Protein AF-A0A4V1K544-F1 (afdb_monomer)

Nearest PDB structures (foldseek):
  9jom-assembly1_A  TM=7.318E-01  e=1.003E+00  Wenyingzhuangia fucanilytica
  8rg5-assembly1_B  TM=7.050E-01  e=1.130E+00  Stieleria marina
  8rg5-assembly1_A  TM=7.066E-01  e=1.199E+00  Stieleria marina
  1xip-assembly1_A  TM=5.332E-01  e=6.613E-01  Saccharomyces cerevisiae
  5o51-assembly1_A  TM=4.362E-01  e=3.238E-01  Aspergillus fumigatus Af293

Solvent-accessible surface area (backbone atoms only — not comparable to full-atom values): 5604 Å² total; per-residue (Å²): 143,79,67,84,60,57,59,62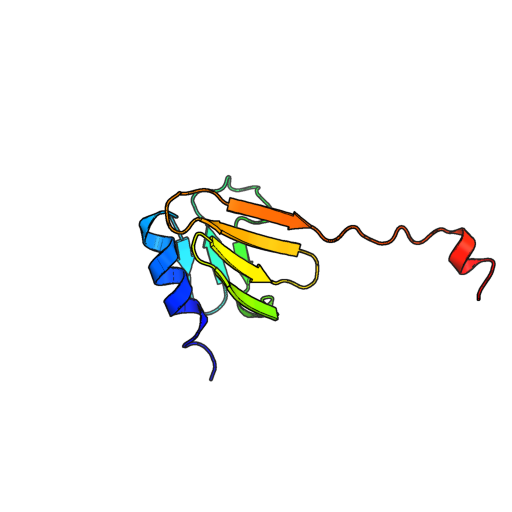,56,47,60,56,34,50,79,42,37,54,63,50,71,65,99,55,37,39,35,39,69,81,46,58,92,85,43,84,79,23,55,49,49,59,86,57,52,77,46,76,47,83,55,99,59,33,41,33,44,32,40,95,56,34,34,43,36,37,30,56,89,37,69,52,74,46,77,49,70,60,78,77,77,77,79,51,73,61,60,77,74,58,80,126

Sequence (92 aa):
MAELGIDGYLSILTEHHHIVSDDMEVVVEDLEEFNPFRMFLKRSIYGILEFDRVIAFVFRSHILFFGKDSNQLRVHIKPEKKQSFLGKLFGH

Structure (mmCIF, N/CA/C/O backbone):
data_AF-A0A4V1K544-F1
#
_entry.id   AF-A0A4V1K544-F1
#
loop_
_atom_site.group_PDB
_atom_site.id
_atom_site.type_symbol
_atom_site.label_atom_id
_atom_site.label_alt_id
_atom_site.label_comp_id
_atom_site.label_asym_id
_atom_site.label_entity_id
_atom_site.label_seq_id
_atom_site.pdbx_PDB_ins_code
_atom_site.Cartn_x
_atom_site.Cartn_y
_atom_site.Cartn_z
_atom_site.occupancy
_atom_site.B_iso_or_equiv
_atom_site.auth_seq_id
_atom_site.auth_comp_id
_atom_site.auth_asym_id
_atom_site.auth_atom_id
_atom_site.pdbx_PDB_model_num
ATOM 1 N N . MET A 1 1 ? 12.057 -16.880 -2.463 1.00 39.19 1 MET A N 1
ATOM 2 C CA . MET A 1 1 ? 11.232 -17.207 -3.646 1.00 39.19 1 MET A CA 1
ATOM 3 C C . MET A 1 1 ? 9.747 -17.125 -3.297 1.00 39.19 1 MET A C 1
ATOM 5 O O . MET A 1 1 ? 9.074 -18.140 -3.208 1.00 39.19 1 MET A O 1
ATOM 9 N N . ALA A 1 2 ? 9.254 -15.911 -3.063 1.00 40.69 2 ALA A N 1
ATOM 10 C CA . ALA A 1 2 ? 7.824 -15.593 -3.011 1.00 40.69 2 ALA A CA 1
ATOM 11 C C . ALA A 1 2 ? 7.653 -14.130 -3.456 1.00 40.69 2 ALA A C 1
ATOM 13 O O . ALA A 1 2 ? 7.061 -13.315 -2.766 1.00 40.69 2 ALA A O 1
ATOM 14 N N . GLU A 1 3 ? 8.295 -13.788 -4.571 1.00 50.91 3 GLU A N 1
ATOM 15 C CA . GLU A 1 3 ? 8.174 -12.479 -5.225 1.00 50.91 3 GLU A CA 1
ATOM 16 C C . GLU A 1 3 ? 6.945 -12.464 -6.154 1.00 50.91 3 GLU A C 1
ATOM 18 O O . GLU A 1 3 ? 6.215 -11.487 -6.224 1.00 50.91 3 GLU A O 1
ATOM 23 N N . LEU A 1 4 ? 6.604 -13.639 -6.703 1.00 54.84 4 LEU A N 1
ATOM 24 C CA . LEU A 1 4 ? 5.499 -13.913 -7.634 1.00 54.84 4 LEU A CA 1
ATOM 25 C C . LEU A 1 4 ? 4.075 -13.593 -7.130 1.00 54.84 4 LEU A C 1
ATOM 27 O O . LEU A 1 4 ? 3.127 -13.739 -7.892 1.00 54.84 4 LEU A O 1
ATOM 31 N N . GLY A 1 5 ? 3.893 -13.208 -5.864 1.00 79.44 5 GLY A N 1
ATOM 32 C CA . GLY A 1 5 ? 2.565 -12.947 -5.302 1.00 79.44 5 GLY A CA 1
ATOM 33 C C . GLY A 1 5 ? 2.130 -11.489 -5.408 1.00 79.44 5 GLY A C 1
ATOM 34 O O . GLY A 1 5 ? 0.993 -11.215 -5.776 1.00 79.44 5 GLY A O 1
ATOM 35 N N . ILE A 1 6 ? 3.016 -10.551 -5.062 1.00 89.44 6 ILE A N 1
ATOM 36 C CA . ILE A 1 6 ? 2.626 -9.148 -4.894 1.00 89.44 6 ILE A CA 1
ATOM 37 C C . ILE A 1 6 ? 2.403 -8.446 -6.232 1.00 89.44 6 ILE A C 1
ATOM 39 O O . ILE A 1 6 ? 1.415 -7.732 -6.372 1.00 89.44 6 ILE A O 1
ATOM 43 N N . ASP A 1 7 ? 3.260 -8.705 -7.219 1.00 90.38 7 ASP A N 1
ATOM 44 C CA . ASP A 1 7 ? 3.216 -8.015 -8.511 1.00 90.38 7 ASP A CA 1
ATOM 45 C C . ASP A 1 7 ? 1.90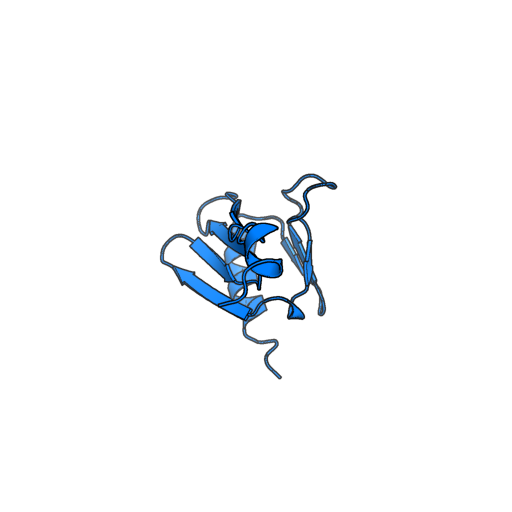2 -8.285 -9.259 1.00 90.38 7 ASP A C 1
ATOM 47 O O . ASP A 1 7 ? 1.366 -7.392 -9.911 1.00 90.38 7 ASP A O 1
ATOM 51 N N . GLY A 1 8 ? 1.319 -9.479 -9.087 1.00 92.38 8 GLY A N 1
ATOM 52 C CA . GLY A 1 8 ? -0.010 -9.802 -9.614 1.00 92.38 8 GLY A CA 1
ATOM 53 C C . GLY A 1 8 ? -1.095 -8.882 -9.050 1.00 92.38 8 GLY A C 1
ATOM 54 O O . GLY A 1 8 ? -1.875 -8.309 -9.807 1.00 92.38 8 GLY A O 1
ATOM 55 N N . TYR A 1 9 ? -1.102 -8.652 -7.736 1.00 94.25 9 TYR A N 1
ATOM 56 C CA . TYR A 1 9 ? -2.043 -7.716 -7.116 1.00 94.25 9 TYR A CA 1
ATOM 57 C C . TYR A 1 9 ? -1.763 -6.264 -7.506 1.00 94.25 9 TYR A C 1
ATOM 59 O O . TYR A 1 9 ? -2.702 -5.510 -7.746 1.00 94.25 9 TYR A O 1
ATOM 67 N N . LEU A 1 10 ? -0.489 -5.867 -7.597 1.00 94.44 10 LEU A N 1
ATOM 68 C CA . LEU A 1 10 ? -0.122 -4.514 -8.020 1.00 94.44 10 LEU A CA 1
ATOM 69 C C . LEU A 1 10 ? -0.578 -4.236 -9.453 1.00 94.44 10 LEU A C 1
ATOM 71 O O . LEU A 1 10 ? -1.101 -3.157 -9.698 1.00 94.44 10 LEU A O 1
ATOM 75 N N . SER A 1 11 ? -0.480 -5.217 -10.357 1.00 93.75 11 SER A N 1
ATOM 76 C CA . SER A 1 11 ? -0.936 -5.064 -11.744 1.00 93.75 11 SER A CA 1
ATOM 77 C C . SER A 1 11 ? -2.429 -4.727 -11.852 1.00 93.75 11 SER A C 1
ATOM 79 O O . SER A 1 11 ? -2.809 -3.884 -12.661 1.00 93.75 11 SER A O 1
ATOM 81 N N . ILE A 1 12 ? -3.264 -5.302 -10.979 1.00 94.50 12 ILE A N 1
ATOM 82 C CA . ILE A 1 12 ? -4.698 -4.985 -10.896 1.00 94.50 12 ILE A CA 1
ATOM 83 C C . ILE A 1 12 ? -4.895 -3.550 -10.392 1.00 94.50 12 ILE A C 1
ATOM 85 O O . ILE A 1 12 ? -5.734 -2.807 -10.890 1.00 94.50 12 ILE A O 1
ATOM 89 N N . LEU A 1 13 ? -4.118 -3.139 -9.389 1.00 95.50 13 LEU A N 1
ATOM 90 C CA . LEU A 1 13 ? -4.264 -1.824 -8.765 1.00 95.50 13 LEU A CA 1
ATOM 91 C C . LEU A 1 13 ? -3.745 -0.684 -9.641 1.00 95.50 13 LEU A C 1
ATOM 93 O O . LEU A 1 13 ? -4.295 0.413 -9.576 1.00 95.50 13 LEU A O 1
ATOM 97 N N . THR A 1 14 ? -2.745 -0.931 -10.489 1.00 95.31 14 THR A N 1
ATOM 98 C CA . THR A 1 14 ? -2.180 0.090 -11.385 1.00 95.31 14 THR A CA 1
ATOM 99 C C . THR A 1 14 ? -3.159 0.609 -12.441 1.00 95.31 14 THR A C 1
ATOM 101 O O . THR A 1 14 ? -2.900 1.647 -13.041 1.00 95.31 14 THR A O 1
ATOM 104 N N . GLU A 1 15 ? -4.303 -0.053 -12.649 1.00 93.94 15 GLU A N 1
ATOM 105 C CA . GLU A 1 15 ? -5.373 0.463 -13.516 1.00 93.94 15 GLU A CA 1
ATOM 106 C C . GLU A 1 15 ? -6.028 1.734 -12.952 1.00 93.94 15 GLU A C 1
ATOM 108 O O . GLU A 1 15 ? -6.526 2.571 -13.707 1.00 93.94 15 GLU A O 1
ATOM 113 N N . HIS A 1 16 ? -6.021 1.892 -11.624 1.00 95.19 16 HIS A N 1
ATOM 114 C CA . HIS A 1 16 ? -6.733 2.970 -10.932 1.00 95.19 16 HIS A CA 1
ATOM 115 C C . HIS A 1 16 ? -5.899 3.728 -9.895 1.00 95.19 16 HIS A C 1
ATOM 117 O O . HIS A 1 16 ? -6.361 4.761 -9.412 1.00 95.19 16 HIS A O 1
ATOM 123 N N . HIS A 1 17 ? -4.708 3.237 -9.554 1.00 94.88 17 HIS A N 1
ATOM 124 C CA . HIS A 1 17 ? -3.776 3.868 -8.621 1.00 94.88 17 HIS A CA 1
ATOM 125 C C . HIS A 1 17 ? -2.427 4.075 -9.305 1.00 94.88 17 HIS A C 1
ATOM 127 O O . HIS A 1 17 ? -1.902 3.158 -9.939 1.00 94.88 17 HIS A O 1
ATOM 133 N N . HIS A 1 18 ? -1.816 5.242 -9.139 1.00 96.00 18 HIS A N 1
ATOM 134 C CA . HIS A 1 18 ? -0.430 5.462 -9.536 1.00 96.00 18 HIS A CA 1
ATOM 135 C C . HIS A 1 18 ? 0.498 4.802 -8.515 1.00 96.00 18 HIS A C 1
ATOM 137 O O . HIS A 1 18 ? 0.815 5.369 -7.469 1.00 96.00 18 HIS A O 1
ATOM 143 N N . ILE A 1 19 ? 0.905 3.568 -8.814 1.00 95.81 19 ILE A N 1
ATOM 144 C CA . ILE A 1 19 ? 1.785 2.771 -7.963 1.00 95.81 19 ILE A CA 1
ATOM 145 C C . ILE A 1 19 ? 3.098 2.498 -8.689 1.00 95.81 19 ILE A C 1
ATOM 147 O O . ILE A 1 19 ? 3.115 1.938 -9.784 1.00 95.81 19 ILE A O 1
ATOM 151 N N . VAL A 1 20 ? 4.200 2.836 -8.029 1.00 95.19 20 VAL A N 1
ATOM 152 C CA . VAL A 1 20 ? 5.556 2.455 -8.423 1.00 95.19 20 VAL A CA 1
ATOM 153 C C . VAL A 1 20 ? 6.053 1.406 -7.439 1.00 95.19 20 VAL A C 1
ATOM 155 O O . VAL A 1 20 ? 5.871 1.535 -6.231 1.00 95.19 20 VAL A O 1
ATOM 158 N N . SER A 1 21 ? 6.670 0.342 -7.941 1.00 94.25 21 SER A N 1
ATOM 159 C CA . SER A 1 21 ? 7.238 -0.708 -7.102 1.00 94.25 21 SER A CA 1
ATOM 160 C C . SER A 1 21 ? 8.597 -1.130 -7.628 1.00 94.25 21 SER A C 1
ATOM 162 O O . SER A 1 21 ? 8.779 -1.274 -8.834 1.00 94.25 21 SER A O 1
ATOM 164 N N . ASP A 1 22 ? 9.519 -1.372 -6.704 1.00 92.75 22 ASP A N 1
ATOM 165 C CA . ASP A 1 22 ? 10.782 -2.057 -6.961 1.00 92.75 22 ASP A CA 1
ATOM 166 C C . ASP A 1 22 ? 10.845 -3.371 -6.159 1.00 92.75 22 ASP A C 1
ATOM 168 O O . ASP A 1 22 ? 9.828 -3.853 -5.647 1.00 92.75 22 ASP A O 1
ATOM 172 N N . ASP A 1 23 ? 12.024 -3.973 -6.037 1.00 89.94 23 ASP A N 1
ATOM 173 C CA . ASP A 1 23 ? 12.221 -5.242 -5.324 1.00 89.94 23 ASP A CA 1
ATOM 174 C C . ASP A 1 23 ? 11.938 -5.141 -3.807 1.00 89.94 23 ASP A C 1
ATOM 176 O O . ASP A 1 23 ? 11.671 -6.140 -3.134 1.00 89.94 23 ASP A O 1
ATOM 180 N N . MET A 1 24 ? 11.986 -3.937 -3.233 1.00 92.06 24 MET A N 1
ATOM 181 C CA . MET A 1 24 ? 11.993 -3.700 -1.789 1.00 92.06 24 MET A CA 1
ATOM 182 C C . MET A 1 24 ? 10.727 -3.015 -1.284 1.00 92.06 24 MET A C 1
ATOM 184 O O . MET A 1 24 ? 10.245 -3.342 -0.188 1.00 92.06 24 MET A O 1
ATOM 188 N N . GLU A 1 25 ? 10.194 -2.072 -2.049 1.00 94.69 25 GLU A N 1
ATOM 189 C CA . GLU A 1 25 ? 9.132 -1.172 -1.632 1.00 94.69 25 GLU A CA 1
ATOM 190 C C . GLU A 1 25 ? 8.078 -0.922 -2.709 1.00 94.69 25 GLU A C 1
ATOM 192 O O . GLU A 1 25 ? 8.220 -1.241 -3.892 1.00 94.69 25 GLU A O 1
ATOM 197 N N . VAL A 1 26 ? 6.955 -0.399 -2.230 1.00 95.69 26 VAL A N 1
ATOM 198 C CA . VAL A 1 26 ? 5.819 0.046 -3.022 1.00 95.69 26 VAL A CA 1
ATOM 199 C C . VAL A 1 26 ? 5.531 1.488 -2.624 1.00 95.69 26 VAL A C 1
ATOM 201 O O . VAL A 1 26 ? 5.422 1.797 -1.434 1.00 95.69 26 VAL A O 1
ATOM 204 N N . VAL A 1 27 ? 5.402 2.355 -3.623 1.00 96.81 27 VAL A N 1
ATOM 205 C CA . VAL A 1 27 ? 5.123 3.785 -3.502 1.00 96.81 27 VAL A CA 1
ATOM 206 C C . VAL A 1 27 ? 3.798 4.082 -4.198 1.00 96.81 27 VAL A C 1
ATOM 208 O O . VAL A 1 27 ? 3.636 3.802 -5.381 1.00 96.81 27 VAL A O 1
ATOM 211 N N . VAL A 1 28 ? 2.852 4.659 -3.463 1.00 95.88 28 VAL A N 1
ATOM 212 C CA . VAL A 1 28 ? 1.548 5.117 -3.954 1.00 95.88 28 VAL A CA 1
ATOM 213 C C . VAL A 1 28 ? 1.642 6.616 -4.225 1.00 95.88 28 VAL A C 1
ATOM 215 O O . VAL A 1 28 ? 1.545 7.430 -3.308 1.00 95.88 28 VAL A O 1
ATOM 218 N N . GLU A 1 29 ? 1.868 6.994 -5.477 1.00 94.81 29 GLU A N 1
ATOM 219 C CA . GLU A 1 29 ? 2.108 8.384 -5.880 1.00 94.81 29 GLU A CA 1
ATOM 220 C C . GLU A 1 29 ? 0.850 9.261 -5.843 1.00 94.81 29 GLU A C 1
ATOM 222 O O . GLU A 1 29 ? 0.969 10.484 -5.832 1.00 94.81 29 GLU A O 1
ATOM 227 N N . ASP A 1 30 ? -0.338 8.659 -5.732 1.00 90.06 30 ASP A N 1
ATOM 228 C CA . ASP A 1 30 ? -1.601 9.383 -5.521 1.00 90.06 30 ASP A CA 1
ATOM 229 C C . ASP A 1 30 ? -1.689 10.066 -4.147 1.00 90.06 30 ASP A C 1
ATOM 231 O O . ASP A 1 30 ? -2.552 10.918 -3.921 1.00 90.06 30 ASP A O 1
ATOM 235 N N . LEU A 1 31 ? -0.830 9.676 -3.199 1.00 91.69 31 LEU A N 1
ATOM 236 C CA . LEU A 1 31 ? -0.800 10.255 -1.862 1.00 91.69 31 LEU A CA 1
ATOM 237 C C . LEU A 1 31 ? 0.199 11.410 -1.766 1.00 91.69 31 LEU A C 1
ATOM 239 O O . LEU A 1 31 ? 1.293 11.369 -2.331 1.00 91.69 31 LEU A O 1
ATOM 243 N N . GLU A 1 32 ? -0.151 12.406 -0.947 1.00 91.94 32 GLU A N 1
ATOM 244 C CA . GLU A 1 32 ? 0.746 13.506 -0.585 1.00 91.94 32 GLU A CA 1
ATOM 245 C C . GLU A 1 32 ? 2.083 12.994 -0.029 1.00 91.94 32 GLU A C 1
ATOM 247 O O . GLU A 1 32 ? 2.131 11.995 0.690 1.00 91.94 32 GLU A O 1
ATOM 252 N N . GLU A 1 33 ? 3.165 13.724 -0.309 1.00 87.81 33 GLU A N 1
ATOM 253 C CA . GLU A 1 33 ? 4.545 13.351 0.035 1.00 87.81 33 GLU A CA 1
ATOM 254 C C . GLU A 1 33 ? 4.727 12.973 1.516 1.00 87.81 33 GLU A C 1
ATOM 256 O O . GLU A 1 33 ? 5.439 12.022 1.835 1.00 87.81 33 GLU A O 1
ATOM 261 N N . PHE A 1 34 ? 4.028 13.668 2.418 1.00 89.62 34 PHE A N 1
ATOM 262 C CA . PHE A 1 34 ? 4.118 13.463 3.866 1.00 89.62 34 PHE A CA 1
ATOM 263 C C . PHE A 1 34 ? 3.134 12.420 4.418 1.00 89.62 34 PHE A C 1
ATOM 265 O O . PHE A 1 34 ? 3.061 12.225 5.634 1.00 89.62 34 PHE A O 1
ATOM 272 N N . ASN A 1 35 ? 2.362 11.745 3.564 1.00 91.62 35 ASN A N 1
ATOM 273 C CA . ASN A 1 35 ? 1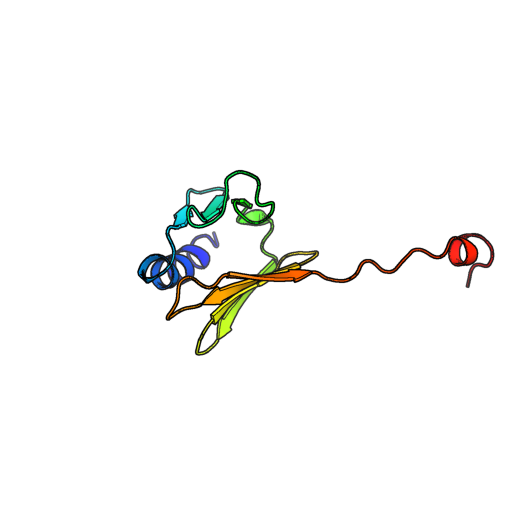.434 10.713 4.006 1.00 91.62 35 ASN A CA 1
ATOM 274 C C . ASN A 1 35 ? 2.212 9.469 4.491 1.00 91.62 35 ASN A C 1
ATOM 276 O O . ASN A 1 35 ? 2.971 8.879 3.720 1.00 91.62 35 ASN A O 1
ATOM 280 N N . PRO A 1 36 ? 2.005 9.002 5.739 1.00 90.69 36 PRO A N 1
ATOM 281 C CA . PRO A 1 36 ? 2.772 7.889 6.308 1.00 90.69 36 PRO A CA 1
ATOM 282 C C . PRO A 1 36 ? 2.490 6.533 5.644 1.00 90.69 36 PRO A C 1
ATOM 284 O O . PRO A 1 36 ? 3.217 5.575 5.888 1.00 90.69 36 PRO A O 1
ATOM 287 N N . PHE A 1 37 ? 1.440 6.440 4.825 1.00 93.62 37 PHE A N 1
ATOM 288 C CA . PHE A 1 37 ? 1.064 5.240 4.077 1.00 93.62 37 PHE A CA 1
ATOM 289 C C . PHE A 1 37 ? 1.410 5.341 2.588 1.00 93.62 37 PHE A C 1
ATOM 291 O O . PHE A 1 37 ? 1.080 4.433 1.829 1.00 93.62 37 PHE A O 1
ATOM 298 N N . ARG A 1 38 ? 2.083 6.426 2.170 1.00 94.69 38 ARG A N 1
ATOM 299 C CA . ARG A 1 38 ? 2.551 6.629 0.792 1.00 94.69 38 ARG A CA 1
ATOM 300 C C . ARG A 1 38 ? 3.516 5.541 0.352 1.00 94.69 38 ARG A C 1
ATOM 302 O O . ARG A 1 38 ? 3.485 5.133 -0.799 1.00 94.69 38 ARG A O 1
ATOM 309 N N . MET A 1 39 ? 4.379 5.091 1.254 1.00 95.38 39 MET A N 1
ATOM 310 C CA . MET A 1 39 ? 5.429 4.130 0.953 1.00 95.38 39 MET A CA 1
ATOM 311 C C . MET A 1 39 ? 5.438 3.026 1.998 1.00 95.38 39 MET A C 1
ATOM 313 O O . MET A 1 39 ? 5.389 3.291 3.201 1.00 95.38 39 MET A O 1
ATOM 317 N N . PHE A 1 40 ? 5.528 1.782 1.544 1.00 95.25 40 PHE A N 1
ATOM 318 C CA . PHE A 1 40 ? 5.656 0.633 2.428 1.00 95.25 40 PHE A CA 1
ATOM 319 C C . PHE A 1 40 ? 6.579 -0.428 1.841 1.00 95.25 40 PHE A C 1
ATOM 321 O O . PHE A 1 40 ? 6.716 -0.595 0.634 1.00 95.25 40 PHE A O 1
ATOM 328 N N . LEU A 1 41 ? 7.215 -1.176 2.736 1.00 94.62 41 LEU A N 1
ATOM 329 C CA . LEU A 1 41 ? 8.187 -2.200 2.379 1.00 94.62 41 LEU A CA 1
ATOM 330 C C . LEU A 1 41 ? 7.467 -3.517 2.095 1.00 94.62 41 LEU A C 1
ATOM 332 O O . LEU A 1 41 ? 6.669 -3.965 2.917 1.00 94.62 41 LEU A O 1
ATOM 336 N N . LYS A 1 42 ? 7.815 -4.214 1.011 1.00 94.44 42 LYS A N 1
ATOM 337 C CA . LYS A 1 42 ? 7.222 -5.524 0.682 1.00 94.44 42 LYS A CA 1
ATOM 338 C C . LYS A 1 42 ? 7.375 -6.521 1.838 1.00 94.44 42 LYS A C 1
ATOM 340 O O . LYS A 1 42 ? 6.446 -7.244 2.188 1.00 94.44 42 LYS A O 1
ATOM 345 N N . ARG A 1 43 ? 8.522 -6.481 2.527 1.00 92.94 43 ARG A N 1
ATOM 346 C CA . ARG A 1 43 ? 8.824 -7.339 3.690 1.00 92.94 43 ARG A CA 1
ATOM 347 C C . ARG A 1 43 ? 7.968 -7.085 4.937 1.00 92.94 43 ARG A C 1
ATOM 349 O O . ARG A 1 43 ? 8.009 -7.901 5.854 1.00 92.94 43 ARG A O 1
ATOM 356 N N . SER A 1 44 ? 7.276 -5.946 5.044 1.00 93.94 44 SER A N 1
ATOM 357 C CA . SER A 1 44 ? 6.420 -5.655 6.205 1.00 93.94 44 SER A CA 1
ATOM 358 C C . SER A 1 44 ? 4.995 -6.194 6.045 1.00 93.94 44 SER A C 1
ATOM 360 O O . SER A 1 44 ? 4.230 -6.169 7.014 1.00 93.94 44 SER A O 1
ATOM 362 N N . ILE A 1 45 ? 4.660 -6.714 4.859 1.00 95.00 45 ILE A N 1
ATOM 363 C CA . ILE A 1 45 ? 3.369 -7.317 4.538 1.00 95.00 45 ILE A CA 1
ATOM 364 C C . ILE A 1 45 ? 3.311 -8.719 5.148 1.00 95.00 45 ILE A C 1
ATOM 366 O O . ILE A 1 45 ? 4.136 -9.583 4.865 1.00 95.00 45 ILE A O 1
ATOM 370 N N . TYR A 1 46 ? 2.321 -8.948 6.004 1.00 95.12 46 TYR A N 1
ATOM 371 C CA . TYR A 1 46 ? 2.045 -10.248 6.622 1.00 95.12 46 TYR A CA 1
ATOM 372 C C . TYR A 1 46 ? 1.106 -11.102 5.772 1.00 95.12 46 TYR A C 1
ATOM 374 O O . TYR A 1 46 ? 1.103 -12.324 5.897 1.00 95.12 46 TYR A O 1
ATOM 382 N N . GLY A 1 47 ? 0.310 -10.469 4.914 1.00 94.50 47 GLY A N 1
ATOM 383 C CA . GLY A 1 47 ? -0.575 -11.149 3.984 1.00 94.50 47 GLY A CA 1
ATOM 384 C C . GLY A 1 47 ? -1.247 -10.172 3.031 1.00 94.50 47 GLY A C 1
ATOM 385 O O . GLY A 1 47 ? -1.345 -8.977 3.317 1.00 94.50 47 GLY A O 1
ATOM 386 N N . ILE A 1 48 ? -1.714 -10.706 1.907 1.00 95.88 48 ILE A N 1
ATOM 387 C CA . ILE A 1 48 ? -2.511 -9.985 0.917 1.00 95.88 48 ILE A CA 1
ATOM 388 C C . ILE A 1 48 ? -3.821 -10.750 0.758 1.00 95.88 48 ILE A C 1
ATOM 390 O O . ILE A 1 48 ? -3.808 -11.973 0.623 1.00 95.88 48 ILE A O 1
ATOM 394 N 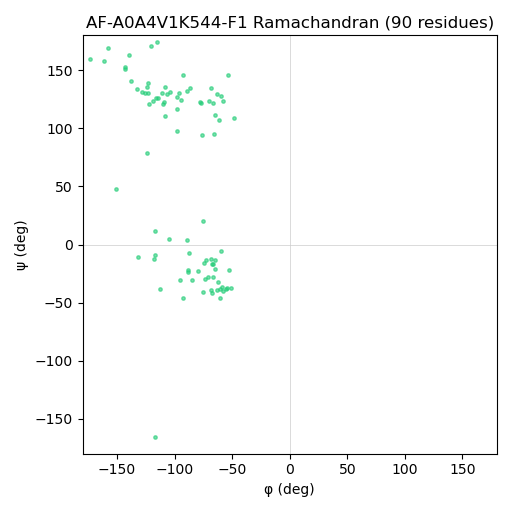N . LEU A 1 49 ? -4.942 -10.040 0.830 1.00 95.38 49 LEU A N 1
ATOM 395 C CA . LEU A 1 49 ? -6.280 -10.601 0.669 1.00 95.38 49 LEU A CA 1
ATOM 396 C C . LEU A 1 49 ? -6.978 -9.870 -0.471 1.00 95.38 49 LEU A C 1
ATOM 398 O O . LEU A 1 49 ? -7.163 -8.655 -0.406 1.00 95.38 49 LEU A O 1
ATOM 402 N N . GLU A 1 50 ? -7.384 -10.607 -1.497 1.00 95.50 50 GLU A N 1
ATOM 403 C CA . GLU A 1 50 ? -8.237 -10.075 -2.552 1.00 95.50 50 GLU A CA 1
ATOM 404 C C . GLU A 1 50 ? -9.711 -10.266 -2.188 1.00 95.50 50 GLU A C 1
ATOM 406 O O . GLU A 1 50 ? -10.142 -11.350 -1.794 1.00 95.50 50 GLU A O 1
ATOM 411 N N . PHE A 1 51 ? -10.485 -9.198 -2.346 1.00 95.75 51 PHE A N 1
ATOM 412 C CA . PHE A 1 51 ? -11.939 -9.199 -2.276 1.00 95.75 51 PHE A CA 1
ATOM 413 C C . PHE A 1 51 ? -12.522 -8.708 -3.609 1.00 95.75 51 PHE A C 1
ATOM 415 O O . PHE A 1 51 ? -11.823 -8.159 -4.466 1.00 95.75 51 PHE A O 1
ATOM 422 N N . ASP A 1 52 ? -13.841 -8.828 -3.765 1.00 96.19 52 ASP A N 1
ATOM 423 C CA . ASP A 1 52 ? -14.541 -8.456 -5.001 1.00 96.19 52 ASP A CA 1
ATOM 424 C C . ASP A 1 52 ? -14.264 -7.019 -5.462 1.00 96.19 52 ASP A C 1
ATOM 426 O O . ASP A 1 52 ? -14.144 -6.781 -6.658 1.00 96.19 52 ASP A O 1
ATOM 430 N N . ARG A 1 53 ? -14.142 -6.063 -4.530 1.00 96.50 53 ARG A N 1
ATOM 431 C CA . ARG A 1 53 ? -13.993 -4.622 -4.830 1.00 96.50 53 ARG A CA 1
ATOM 432 C C . ARG A 1 53 ? -12.688 -4.002 -4.346 1.00 96.50 53 ARG A C 1
ATOM 434 O O . ARG A 1 53 ? -12.392 -2.865 -4.706 1.00 96.50 53 ARG A O 1
ATOM 441 N N . VAL A 1 54 ? -11.938 -4.701 -3.497 1.00 97.56 54 VAL A N 1
ATOM 442 C CA . VAL A 1 54 ? -10.729 -4.162 -2.863 1.00 97.56 54 VAL A CA 1
ATOM 443 C C . VAL A 1 54 ? -9.650 -5.227 -2.719 1.00 97.56 54 VAL A C 1
ATOM 445 O O . VAL A 1 54 ? -9.961 -6.403 -2.556 1.00 97.56 54 VAL A O 1
ATOM 448 N N . ILE A 1 55 ? -8.390 -4.806 -2.701 1.00 97.50 55 ILE A N 1
ATOM 449 C CA . ILE A 1 55 ? -7.249 -5.627 -2.285 1.00 97.50 55 ILE A CA 1
ATOM 450 C C . ILE A 1 55 ? -6.725 -5.076 -0.960 1.00 97.50 55 ILE A C 1
ATOM 452 O O . ILE A 1 55 ? -6.517 -3.870 -0.818 1.00 97.50 55 ILE A O 1
ATOM 456 N N . ALA A 1 56 ? -6.541 -5.953 0.026 1.00 97.25 56 ALA A N 1
ATOM 457 C CA . ALA A 1 56 ? -6.083 -5.597 1.360 1.00 97.25 56 ALA A CA 1
ATOM 458 C C . ALA A 1 56 ? -4.648 -6.077 1.608 1.00 97.25 56 ALA A C 1
ATOM 460 O O . ALA A 1 56 ? -4.373 -7.276 1.565 1.00 97.25 56 ALA A O 1
ATOM 461 N N . PHE A 1 57 ? -3.758 -5.149 1.950 1.00 96.75 57 PHE A N 1
ATOM 462 C CA . PHE A 1 57 ? -2.404 -5.427 2.422 1.00 96.75 57 PHE A CA 1
ATOM 463 C C . PHE A 1 57 ? -2.381 -5.370 3.943 1.00 96.75 57 PHE A C 1
ATOM 465 O O . PHE A 1 57 ? -2.650 -4.331 4.551 1.00 96.75 57 PHE A O 1
ATOM 472 N N . VAL A 1 58 ? -2.084 -6.506 4.566 1.00 96.19 58 VAL A N 1
ATOM 473 C CA . VAL A 1 58 ? -2.100 -6.665 6.018 1.00 96.19 58 VAL A CA 1
ATOM 474 C C . VAL A 1 58 ? -0.701 -6.437 6.571 1.00 96.19 58 VAL A C 1
A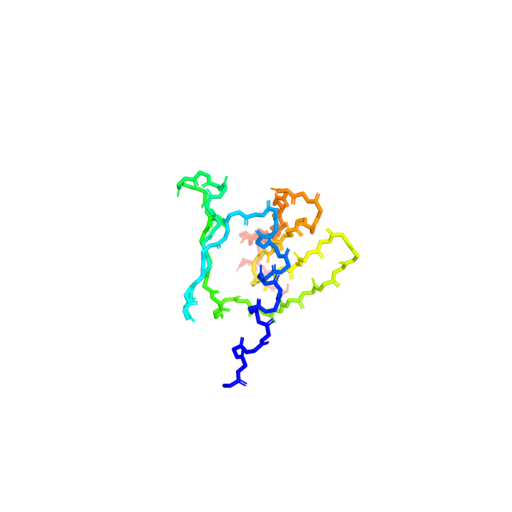TOM 476 O O . VAL A 1 58 ? 0.235 -7.143 6.207 1.00 96.19 58 VAL A O 1
ATOM 479 N N . PHE A 1 59 ? -0.574 -5.500 7.507 1.00 95.38 59 PHE A N 1
ATOM 480 C CA . PHE A 1 59 ? 0.655 -5.209 8.241 1.00 95.38 59 PHE A CA 1
ATOM 481 C C . PHE A 1 59 ? 0.473 -5.534 9.728 1.00 95.38 59 PHE A C 1
ATOM 483 O O . PHE A 1 59 ? -0.620 -5.829 10.212 1.00 95.38 59 PHE A O 1
ATOM 490 N N . ARG A 1 60 ? 1.556 -5.427 10.504 1.00 92.94 60 ARG A N 1
ATOM 491 C CA . ARG A 1 60 ? 1.535 -5.690 11.953 1.00 92.94 60 ARG A CA 1
ATOM 492 C C . ARG A 1 60 ? 0.539 -4.815 12.731 1.00 92.94 60 ARG A C 1
ATOM 494 O O . ARG A 1 60 ? -0.064 -5.284 13.698 1.00 92.94 60 ARG A O 1
ATOM 501 N N . SER A 1 61 ? 0.437 -3.535 12.374 1.00 92.31 61 S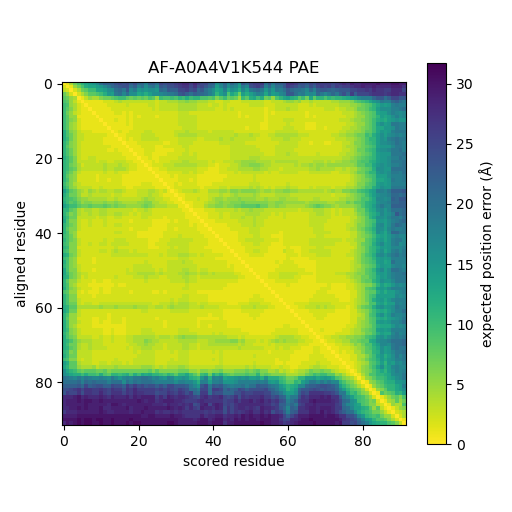ER A N 1
ATOM 502 C CA . SER A 1 61 ? -0.324 -2.520 13.120 1.00 92.31 61 SER A CA 1
ATOM 503 C C . SER A 1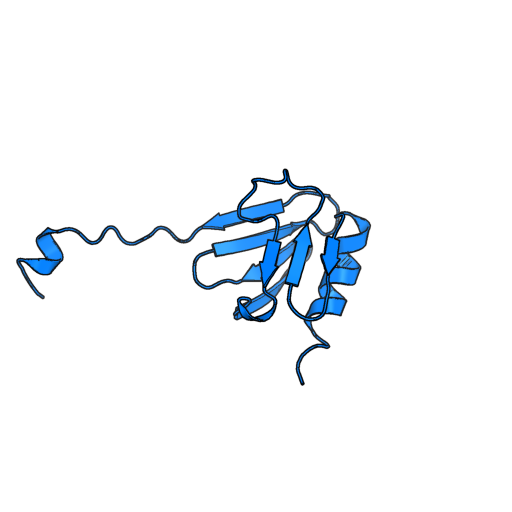 61 ? -1.493 -1.922 12.343 1.00 92.31 61 SER A C 1
ATOM 505 O O . SER A 1 61 ? -2.283 -1.186 12.927 1.00 92.31 61 SER A O 1
ATOM 507 N N . HIS A 1 62 ? -1.619 -2.209 11.051 1.00 94.94 62 HIS A N 1
ATOM 508 C CA . HIS A 1 62 ? -2.650 -1.627 10.203 1.00 94.94 62 HIS A CA 1
ATOM 509 C C . HIS A 1 62 ? -2.921 -2.500 8.973 1.00 94.94 62 HIS A C 1
ATOM 511 O O . HIS A 1 62 ? -2.187 -3.446 8.697 1.00 94.94 62 HIS A O 1
ATOM 517 N N . ILE A 1 63 ? -3.986 -2.180 8.246 1.00 97.06 63 ILE A N 1
ATOM 518 C CA . ILE A 1 63 ? -4.350 -2.786 6.967 1.00 97.06 63 ILE A CA 1
ATOM 519 C C . ILE A 1 63 ? -4.590 -1.652 5.971 1.00 97.06 63 ILE A C 1
ATOM 521 O O . ILE A 1 63 ? -5.317 -0.707 6.290 1.00 97.06 63 ILE A O 1
ATOM 525 N N . LEU A 1 64 ? -3.991 -1.745 4.786 1.00 96.88 64 LEU A N 1
ATOM 526 C CA . LEU A 1 64 ? -4.276 -0.855 3.660 1.00 96.88 64 LEU A CA 1
ATOM 527 C C . LEU A 1 64 ? -5.259 -1.542 2.720 1.00 96.88 64 LEU A C 1
ATOM 529 O O . LEU A 1 64 ? -5.008 -2.663 2.295 1.00 96.88 64 LEU A O 1
ATOM 533 N N . PHE A 1 65 ? -6.358 -0.877 2.390 1.00 97.75 65 PHE A N 1
ATOM 534 C CA . PHE A 1 65 ? -7.341 -1.336 1.416 1.00 97.75 65 PHE A CA 1
ATOM 535 C C . PHE A 1 65 ? -7.274 -0.448 0.179 1.00 97.75 65 PHE A C 1
ATOM 537 O O . PHE A 1 65 ? -7.518 0.755 0.276 1.00 97.75 65 PHE A O 1
ATOM 544 N N . PHE A 1 66 ? -6.997 -1.054 -0.968 1.00 97.69 66 PHE A N 1
ATOM 545 C CA . PHE A 1 66 ? -6.997 -0.401 -2.270 1.00 97.69 66 PHE A CA 1
ATOM 546 C C . PHE A 1 66 ? -8.259 -0.786 -3.035 1.00 97.69 66 PHE A C 1
ATOM 548 O O . PHE A 1 66 ? -8.586 -1.969 -3.114 1.00 97.69 66 PHE A O 1
ATOM 555 N N . GLY A 1 67 ? -8.973 0.189 -3.593 1.00 97.31 67 GLY A N 1
ATOM 556 C CA . GLY A 1 67 ? -10.090 -0.066 -4.505 1.00 97.31 67 GLY A CA 1
ATOM 557 C C . GLY A 1 67 ? -9.619 -0.661 -5.830 1.00 97.31 67 GLY A C 1
ATOM 558 O O . GLY A 1 67 ? -8.674 -0.149 -6.415 1.00 97.31 67 GLY A O 1
ATOM 559 N N . LYS A 1 68 ? -10.292 -1.705 -6.324 1.00 96.56 68 LYS A N 1
ATOM 560 C CA . LYS A 1 68 ? -10.024 -2.253 -7.667 1.00 96.56 68 LYS A CA 1
ATOM 561 C C . LYS A 1 68 ? -10.681 -1.450 -8.783 1.00 96.56 68 LYS A C 1
ATOM 563 O O . LYS A 1 68 ? -10.205 -1.506 -9.894 1.00 96.56 68 LYS A O 1
ATOM 568 N N . ASP A 1 69 ? -11.740 -0.701 -8.469 1.00 95.81 69 ASP A N 1
ATOM 569 C CA . ASP A 1 69 ? -12.534 0.057 -9.452 1.00 95.81 69 ASP A CA 1
ATOM 570 C C . ASP A 1 69 ? -12.475 1.583 -9.201 1.00 95.81 69 ASP A C 1
ATOM 572 O O . ASP A 1 69 ? -13.313 2.347 -9.680 1.00 95.81 69 ASP A O 1
ATOM 576 N N . SER A 1 70 ? -11.564 2.040 -8.332 1.00 93.56 70 SER A N 1
ATOM 577 C CA . SER A 1 70 ? -11.404 3.454 -7.957 1.00 93.56 70 SER A CA 1
ATOM 578 C C . SER A 1 70 ? -10.035 3.705 -7.330 1.00 93.56 70 SER A C 1
ATOM 580 O O . SER A 1 70 ? -9.476 2.800 -6.716 1.00 93.56 70 SER A O 1
ATOM 582 N N . ASN A 1 71 ? -9.571 4.954 -7.353 1.00 92.81 71 ASN A N 1
ATOM 583 C CA . ASN A 1 71 ? -8.349 5.406 -6.675 1.00 92.81 71 ASN A CA 1
ATOM 584 C C . ASN A 1 71 ? -8.499 5.552 -5.141 1.00 92.81 71 ASN A C 1
ATOM 586 O O . ASN A 1 71 ? -7.756 6.286 -4.492 1.00 92.81 71 ASN A O 1
ATOM 590 N N . GLN A 1 72 ? -9.498 4.906 -4.526 1.00 94.56 72 GLN A N 1
ATOM 591 C CA . GLN A 1 72 ? -9.706 5.003 -3.082 1.00 94.56 72 GLN A CA 1
ATOM 592 C C . GLN A 1 72 ? -8.715 4.124 -2.316 1.00 94.56 72 GLN A C 1
ATOM 594 O O . GLN A 1 72 ? -8.723 2.899 -2.456 1.00 94.56 72 GLN A O 1
ATOM 599 N N . LEU A 1 73 ? -7.948 4.752 -1.424 1.00 94.81 73 LEU A N 1
ATOM 600 C CA . LEU A 1 73 ? -7.140 4.092 -0.404 1.00 94.81 73 LEU A CA 1
ATOM 601 C C . LEU A 1 73 ? -7.784 4.284 0.975 1.00 94.81 73 LEU A C 1
ATOM 603 O O . LEU A 1 73 ? -8.088 5.406 1.382 1.00 94.81 73 LEU A O 1
ATOM 607 N N . ARG A 1 74 ? -7.971 3.198 1.729 1.00 95.62 74 ARG A N 1
ATOM 608 C CA . ARG A 1 74 ? -8.451 3.251 3.119 1.00 95.62 74 ARG A CA 1
ATOM 609 C C . ARG A 1 74 ? -7.468 2.571 4.048 1.00 95.62 74 ARG A C 1
ATOM 611 O O . ARG A 1 74 ? -6.967 1.491 3.752 1.00 95.62 74 ARG A O 1
ATOM 618 N N . VAL A 1 75 ? -7.256 3.173 5.210 1.00 95.44 75 VAL A N 1
ATOM 619 C CA . VAL A 1 75 ? -6.347 2.645 6.225 1.00 95.44 75 VAL A CA 1
ATOM 620 C C . VAL A 1 75 ? -7.140 2.239 7.452 1.00 95.44 75 VAL A C 1
ATOM 622 O O . VAL A 1 75 ? -7.876 3.041 8.024 1.00 95.44 75 VAL A O 1
ATOM 625 N N . HIS A 1 76 ? -6.971 0.994 7.881 1.00 95.44 76 HIS A N 1
ATOM 626 C CA . HIS A 1 76 ? -7.503 0.508 9.145 1.00 95.44 76 HIS A CA 1
ATOM 627 C C . HIS A 1 76 ? -6.361 0.306 10.136 1.00 95.44 76 HIS A C 1
ATOM 629 O O . HIS A 1 76 ? -5.551 -0.600 9.968 1.00 95.44 76 HIS A O 1
ATOM 635 N N . ILE A 1 77 ? -6.289 1.139 11.174 1.00 92.56 77 ILE A N 1
ATOM 636 C CA . ILE A 1 77 ? -5.225 1.084 12.184 1.00 92.56 77 ILE A CA 1
ATOM 637 C C . ILE A 1 77 ? -5.714 0.276 13.383 1.00 92.56 77 ILE A C 1
ATOM 639 O O . ILE A 1 77 ? -6.786 0.538 13.929 1.00 92.56 77 ILE A O 1
ATOM 643 N N . LYS A 1 78 ? -4.907 -0.687 13.829 1.00 86.31 78 LYS A N 1
ATOM 644 C CA . LYS A 1 78 ? -5.147 -1.409 15.075 1.00 86.31 78 LYS A CA 1
ATOM 645 C C . LYS A 1 78 ? -4.996 -0.431 16.246 1.00 86.31 78 LYS A C 1
ATOM 647 O O . LYS A 1 78 ? -3.907 0.118 16.416 1.00 86.31 78 LYS A O 1
ATOM 652 N N . PRO A 1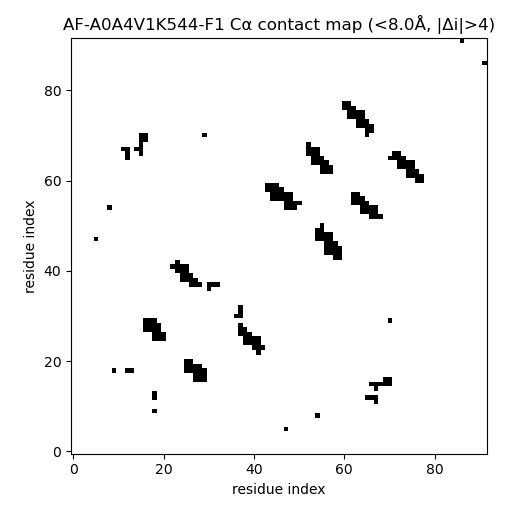 79 ? -6.021 -0.245 17.095 1.00 80.31 79 PRO A N 1
ATOM 653 C CA . PRO A 1 79 ? -5.883 0.583 18.283 1.00 80.31 79 PRO A CA 1
ATOM 654 C C . PRO A 1 79 ? -4.789 0.006 19.182 1.00 80.31 79 PRO A C 1
ATOM 656 O O . PRO A 1 79 ? -4.820 -1.183 19.524 1.00 80.31 79 PRO A O 1
ATOM 659 N N . GLU A 1 80 ? -3.822 0.829 19.584 1.00 74.62 80 GLU A N 1
ATOM 660 C CA . GLU A 1 80 ? -2.893 0.409 20.623 1.00 74.62 80 GLU A CA 1
ATOM 661 C C . GLU A 1 80 ? -3.680 0.180 21.915 1.00 74.62 80 GLU A C 1
ATOM 663 O O . GLU A 1 80 ? -4.467 1.026 22.352 1.00 74.62 80 GLU A O 1
ATOM 668 N N . LYS A 1 81 ? -3.483 -0.984 22.547 1.00 65.69 81 LYS A N 1
ATOM 669 C CA . LYS A 1 81 ? -3.963 -1.182 23.913 1.00 65.69 81 LYS A CA 1
ATOM 670 C C . LYS A 1 81 ? -3.226 -0.153 24.760 1.00 65.69 81 LYS A C 1
ATOM 672 O O . LYS A 1 81 ? -2.029 -0.324 24.979 1.00 65.69 81 LYS A O 1
ATOM 677 N N . LYS A 1 82 ? -3.919 0.900 25.212 1.00 60.16 82 LYS A N 1
ATOM 678 C CA . LYS A 1 82 ? -3.382 1.832 26.211 1.00 60.16 82 LYS A CA 1
ATOM 679 C C . LYS A 1 82 ? -2.815 0.973 27.334 1.00 60.16 82 LYS A C 1
ATOM 681 O O . LYS A 1 82 ? -3.578 0.306 28.034 1.00 60.16 82 LYS A O 1
ATOM 686 N N . GLN A 1 83 ? -1.491 0.929 27.464 1.00 58.28 83 GLN A N 1
ATOM 687 C CA . GLN A 1 83 ? -0.871 0.325 28.630 1.00 58.28 83 GLN A CA 1
ATOM 688 C C . GLN A 1 83 ?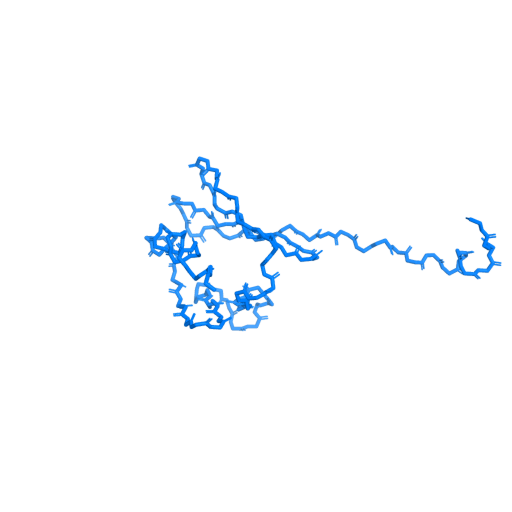 -1.277 1.213 29.798 1.00 58.28 83 GLN A C 1
ATOM 690 O O . GLN A 1 83 ? -0.704 2.278 30.015 1.00 58.28 83 GLN A O 1
ATOM 695 N N . SER A 1 84 ? -2.350 0.827 30.487 1.00 59.47 84 SER A N 1
ATOM 696 C CA . SER A 1 84 ? -2.750 1.490 31.713 1.00 59.47 84 SER A CA 1
ATOM 697 C C . SER A 1 84 ? -1.565 1.386 32.661 1.00 59.47 84 SER A C 1
ATOM 699 O O . SER A 1 84 ? -1.089 0.285 32.938 1.00 59.47 84 SER A O 1
ATOM 701 N N . PHE A 1 85 ? -1.074 2.523 33.145 1.00 59.25 85 PHE A N 1
ATOM 702 C CA . PHE A 1 85 ? -0.023 2.581 34.162 1.00 59.25 85 PHE A CA 1
ATOM 703 C C . PHE A 1 85 ? -0.381 1.736 35.403 1.00 59.25 85 PHE A C 1
ATOM 705 O O . PHE A 1 85 ? 0.508 1.252 36.097 1.00 59.25 85 PHE A O 1
ATOM 712 N N . LEU A 1 86 ? -1.673 1.461 35.621 1.00 59.38 86 LEU A N 1
ATOM 713 C CA . LEU A 1 86 ? -2.181 0.580 36.675 1.00 59.38 86 LEU A CA 1
ATOM 714 C C . LEU A 1 86 ? -1.870 -0.906 36.423 1.00 59.38 86 LEU A C 1
ATOM 716 O O . LEU A 1 86 ? -1.694 -1.648 37.381 1.00 59.38 86 LEU A O 1
ATOM 720 N N . GLY A 1 87 ? -1.724 -1.335 35.165 1.00 58.59 87 GLY A N 1
ATOM 721 C CA . GLY A 1 87 ? -1.369 -2.718 34.813 1.00 58.59 87 GLY A CA 1
ATOM 722 C C . GLY A 1 87 ? 0.101 -3.071 35.067 1.00 58.59 87 GLY A C 1
ATOM 723 O O . GLY A 1 87 ? 0.444 -4.245 35.121 1.00 58.59 87 GLY A O 1
ATOM 724 N N . LYS A 1 88 ? 0.976 -2.070 35.254 1.00 57.81 88 LYS A N 1
ATOM 725 C CA . LYS A 1 88 ? 2.362 -2.278 35.718 1.00 57.81 88 LYS A CA 1
ATOM 726 C C . LYS A 1 88 ? 2.487 -2.278 37.246 1.00 57.81 88 LYS A C 1
ATOM 728 O O . LYS A 1 88 ? 3.468 -2.804 37.756 1.00 57.81 88 LYS A O 1
ATOM 733 N N . LEU A 1 89 ? 1.527 -1.682 37.959 1.00 59.97 89 LEU A N 1
ATOM 734 C CA . LEU A 1 89 ? 1.547 -1.547 39.422 1.00 59.97 89 LEU A CA 1
ATOM 735 C C . LEU A 1 89 ? 0.767 -2.651 40.145 1.00 59.97 89 LEU A C 1
ATOM 737 O O . LEU A 1 89 ? 1.156 -3.038 41.241 1.00 59.97 89 LEU A O 1
ATOM 741 N N . PHE A 1 90 ? -0.281 -3.197 39.531 1.00 62.00 90 PHE A N 1
ATOM 742 C CA . PHE A 1 90 ? -1.044 -4.317 40.079 1.00 62.00 90 PHE A CA 1
ATOM 743 C C . PHE A 1 90 ? -1.052 -5.446 39.055 1.00 62.00 90 PHE A C 1
ATOM 745 O O . PHE A 1 90 ? -1.989 -5.597 38.277 1.00 62.00 90 PHE A O 1
ATOM 752 N N . GLY A 1 91 ? 0.055 -6.186 39.002 1.00 55.22 91 GLY A N 1
ATOM 753 C CA . GLY A 1 91 ? 0.181 -7.355 38.146 1.00 55.22 91 GLY A CA 1
ATOM 754 C C . GLY A 1 91 ? -0.792 -8.455 38.564 1.00 55.22 91 GLY A C 1
ATOM 755 O O . GLY A 1 91 ? -0.610 -9.062 39.617 1.00 55.22 91 GLY A O 1
ATOM 756 N N . HIS A 1 92 ? -1.784 -8.713 37.712 1.00 45.47 92 HIS A N 1
ATOM 757 C CA . HIS A 1 92 ? -2.185 -10.057 37.306 1.00 45.47 92 HIS A CA 1
ATOM 758 C C . HIS A 1 92 ? -2.871 -10.037 35.938 1.00 45.47 92 HIS A C 1
ATOM 760 O O . HIS A 1 92 ? -3.559 -9.035 35.634 1.00 45.47 92 HIS A O 1
#

pLDDT: mean 87.05, std 15.25, range [39.19, 97.75]

Radius of gyration: 16.27 Å; Cα contacts (8 Å, |Δi|>4): 125; chains: 1; bounding box: 27×31×54 Å

Secondary structure (DSSP, 8-state):
---TTHHHHHHHHTTTS-EEE-SSEEEETTS-TT-TTSEEEGGG--EEEE-SSEEEEE-SSEEEEEESSSS-EEEEEPPP----THHHHS--

Foldseek 3Di:
DPQVPVVVVVVLLVVAFDWDDDPFKIAGPVDDPPPPPRMDTPVQFPDWDDDPFWIWGDGPFWIWIQGSVHRDIDIGGHDDPPPPPVCVVDPD

Mean predicted aligned error: 7.54 Å